Protein AF-K2DZ22-F1 (afdb_monomer_lite)

Foldseek 3Di:
DQQQDHLAAEDDDWDWDQDPVVRGIATADPPDDPCNCVVSVTPDPDDNRRDDCVRHPALLRVLCCVPPVVRFQQRYYDDPCTGNLLSLQRLLVVLCVLVVNDDDSQWDAQPNVDPDDDPSVLSNVSSCCCVPVVVVSVVSNVSQVVDVSSHDDQWTWRRDVVDPIDIDGHD

Sequence (171 aa):
MNYFIPGLFLDGYCVEYFDAALQRWQSVDTRTMPLHIDHYKLPIDFDLTDVPDTKFISAAQAWRMCRFENADPVRFGSRQHRGLFTVRNRLLHDLALLNKHETLIWDVWGPMLSSSITDFDLLDELSDLLLHDVDDIEKIIHFYKTHPPLQMSNTILVDNPLLTAEWVTVC

Radius of gyration: 16.46 Å; chains: 1; bounding box: 42×39×41 Å

pLDDT: mean 94.18, std 4.16, range [61.28, 98.56]

Structure (mmCIF, N/CA/C/O backbone):
data_AF-K2DZ22-F1
#
_entry.id   AF-K2DZ22-F1
#
loop_
_atom_site.group_PDB
_atom_site.id
_atom_site.type_symbol
_atom_site.label_atom_id
_atom_site.label_alt_id
_atom_site.label_comp_id
_atom_site.label_asym_id
_atom_site.label_entity_id
_atom_site.label_seq_id
_atom_site.pdbx_PDB_ins_code
_atom_site.Cartn_x
_atom_site.Cartn_y
_atom_site.Cartn_z
_atom_site.occupancy
_atom_site.B_iso_or_equiv
_atom_site.auth_seq_id
_atom_site.auth_comp_id
_atom_site.auth_asym_id
_atom_site.auth_atom_id
_atom_site.pdbx_PDB_model_num
ATOM 1 N N . MET A 1 1 ? 6.666 -2.722 -6.358 1.00 90.31 1 MET A N 1
ATOM 2 C CA . MET A 1 1 ? 7.266 -2.813 -7.718 1.00 90.31 1 MET A CA 1
ATOM 3 C C . MET A 1 1 ? 8.299 -3.927 -7.788 1.00 90.31 1 MET A C 1
ATOM 5 O O . MET A 1 1 ? 9.109 -4.014 -6.872 1.00 90.31 1 MET A O 1
ATOM 9 N N . ASN A 1 2 ? 8.325 -4.735 -8.853 1.00 91.88 2 ASN A N 1
ATOM 10 C CA . ASN A 1 2 ? 9.234 -5.894 -8.970 1.00 91.88 2 ASN A CA 1
ATOM 11 C C . ASN A 1 2 ? 10.267 -5.843 -10.119 1.00 91.88 2 ASN A C 1
ATOM 13 O O . ASN A 1 2 ? 10.972 -6.822 -10.354 1.00 91.88 2 ASN A O 1
ATOM 17 N N . TYR A 1 3 ? 10.383 -4.717 -10.826 1.00 91.44 3 TYR A N 1
ATOM 18 C CA . TYR A 1 3 ? 11.255 -4.565 -12.005 1.00 91.44 3 TYR A CA 1
ATOM 19 C C . TYR A 1 3 ? 12.584 -3.848 -11.726 1.00 91.44 3 TYR A C 1
ATOM 21 O O . TYR A 1 3 ? 13.413 -3.725 -12.623 1.00 91.44 3 TYR A O 1
ATOM 29 N N . PHE A 1 4 ? 12.820 -3.401 -10.490 1.00 90.69 4 PHE A N 1
ATOM 30 C CA . PHE A 1 4 ? 14.102 -2.808 -10.090 1.00 90.69 4 PHE A CA 1
ATOM 31 C C . PHE A 1 4 ? 15.135 -3.854 -9.675 1.00 90.69 4 PHE A C 1
ATOM 33 O O . PHE A 1 4 ? 16.300 -3.765 -10.047 1.00 90.69 4 PHE A O 1
ATOM 40 N N . ILE A 1 5 ? 14.715 -4.823 -8.858 1.00 90.12 5 ILE A N 1
ATOM 41 C CA . ILE A 1 5 ? 15.570 -5.901 -8.364 1.00 90.12 5 ILE A CA 1
ATOM 42 C C . ILE A 1 5 ? 14.779 -7.203 -8.499 1.00 90.12 5 ILE A C 1
ATOM 44 O O . ILE A 1 5 ? 13.764 -7.353 -7.813 1.00 90.12 5 ILE A O 1
ATOM 48 N N . PRO A 1 6 ? 15.219 -8.144 -9.355 1.00 88.06 6 PRO A N 1
ATOM 49 C CA . PRO A 1 6 ? 14.533 -9.413 -9.540 1.00 88.06 6 PRO A CA 1
ATOM 50 C C . PRO A 1 6 ? 14.273 -10.126 -8.212 1.00 88.06 6 PRO A C 1
ATOM 52 O O . PRO A 1 6 ? 15.158 -10.264 -7.370 1.00 88.06 6 PRO A O 1
ATOM 55 N N . GLY A 1 7 ? 13.035 -10.577 -8.028 1.00 89.56 7 GLY A N 1
ATOM 56 C CA . GLY A 1 7 ? 12.618 -11.294 -6.829 1.00 89.56 7 GLY A CA 1
ATOM 57 C C . GLY A 1 7 ? 12.244 -10.407 -5.640 1.00 89.56 7 GLY A C 1
ATOM 58 O O . GLY A 1 7 ? 11.671 -10.942 -4.694 1.00 89.56 7 GLY A O 1
ATOM 59 N N . LEU A 1 8 ? 12.470 -9.092 -5.679 1.00 94.06 8 LEU A N 1
ATOM 60 C CA . LEU A 1 8 ? 12.046 -8.176 -4.618 1.00 94.06 8 LEU A CA 1
ATOM 61 C C . LEU A 1 8 ? 10.868 -7.311 -5.053 1.00 94.06 8 LEU A C 1
ATOM 63 O O . LEU A 1 8 ? 10.791 -6.879 -6.198 1.00 94.06 8 LEU A O 1
ATOM 67 N N . PHE A 1 9 ? 9.991 -7.011 -4.103 1.00 95.50 9 PHE A N 1
ATOM 68 C CA . PHE A 1 9 ? 8.903 -6.057 -4.238 1.00 95.50 9 PHE A CA 1
ATOM 69 C C . PHE A 1 9 ? 9.275 -4.792 -3.468 1.00 95.50 9 PHE A C 1
ATOM 71 O O . PHE A 1 9 ? 8.981 -4.661 -2.281 1.00 95.50 9 PHE A O 1
ATOM 78 N N . LEU A 1 10 ? 9.960 -3.866 -4.138 1.00 93.31 10 LEU A N 1
ATOM 79 C CA . LEU A 1 10 ? 10.336 -2.594 -3.527 1.00 93.31 10 LEU A CA 1
ATOM 80 C C . LEU A 1 10 ? 9.092 -1.738 -3.291 1.00 93.31 10 LEU A C 1
ATOM 82 O O . LEU A 1 10 ? 8.209 -1.675 -4.158 1.00 93.31 10 LEU A O 1
ATOM 86 N N . ASP A 1 11 ? 9.051 -1.084 -2.132 1.00 89.31 11 ASP A N 1
ATOM 87 C CA . ASP A 1 11 ? 7.996 -0.145 -1.790 1.00 89.31 11 ASP A CA 1
ATOM 88 C C . ASP A 1 11 ? 8.127 1.154 -2.596 1.00 89.31 11 ASP A C 1
ATOM 90 O O . ASP A 1 11 ? 9.206 1.562 -3.045 1.00 89.31 11 ASP A O 1
ATOM 94 N N . GLY A 1 12 ? 6.983 1.778 -2.830 1.00 88.50 12 GLY A N 1
ATOM 95 C CA . GLY A 1 12 ? 6.842 2.996 -3.607 1.00 88.50 12 GLY A CA 1
ATOM 96 C C . GLY A 1 12 ? 5.382 3.222 -3.960 1.00 88.50 12 GLY A C 1
ATOM 97 O O . GLY A 1 12 ? 4.534 2.389 -3.648 1.00 88.50 12 GLY A O 1
ATOM 98 N N . TYR A 1 13 ? 5.122 4.345 -4.614 1.00 89.06 13 TYR A N 1
ATOM 99 C CA . TYR A 1 13 ? 3.789 4.746 -5.034 1.00 89.06 13 TYR A CA 1
ATOM 100 C C . TYR A 1 13 ? 3.702 4.742 -6.550 1.00 89.06 13 TYR A C 1
ATOM 102 O O . TYR A 1 13 ? 4.674 5.054 -7.241 1.00 89.06 13 TYR A O 1
ATOM 110 N N . CYS A 1 14 ? 2.521 4.391 -7.028 1.00 91.00 14 CYS A N 1
ATOM 111 C CA . CYS A 1 14 ? 2.090 4.582 -8.396 1.00 91.00 14 CYS A CA 1
ATOM 112 C C . CYS A 1 14 ? 0.912 5.555 -8.366 1.00 91.00 14 CYS A C 1
ATOM 114 O O . CYS A 1 14 ? 0.206 5.637 -7.361 1.00 91.00 14 CYS A O 1
ATOM 116 N N . VAL A 1 15 ? 0.739 6.323 -9.434 1.00 92.50 15 VAL A N 1
ATOM 117 C CA . VAL A 1 15 ? -0.437 7.179 -9.599 1.00 92.50 15 VAL A CA 1
ATOM 118 C C . VAL A 1 15 ? -1.351 6.517 -10.605 1.00 92.50 15 VAL A C 1
ATOM 120 O O . VAL A 1 15 ? -0.880 6.087 -11.651 1.00 92.50 15 VAL A O 1
ATOM 123 N N . GLU A 1 16 ? -2.644 6.476 -10.318 1.00 93.31 16 GLU A N 1
ATOM 124 C CA . GLU A 1 16 ? -3.637 5.976 -11.261 1.00 93.31 16 GLU A CA 1
ATOM 125 C C . GLU A 1 16 ? -4.494 7.117 -11.791 1.00 93.31 16 GLU A C 1
ATOM 127 O O . GLU A 1 16 ? -4.857 8.043 -11.061 1.00 93.31 16 GLU A O 1
ATOM 132 N N . TYR A 1 17 ? -4.814 7.061 -13.079 1.00 94.69 17 TYR A N 1
ATOM 133 C CA . TYR A 1 17 ? -5.756 7.979 -13.704 1.00 94.69 17 TYR A CA 1
ATOM 134 C C . TYR A 1 17 ? -6.691 7.220 -14.640 1.00 94.69 17 TYR A C 1
ATOM 136 O O . TYR A 1 17 ? -6.319 6.205 -15.228 1.00 94.69 17 TYR A O 1
ATOM 144 N N . PHE A 1 18 ? -7.927 7.700 -14.765 1.00 95.19 18 PHE A N 1
ATOM 145 C CA . PHE A 1 18 ? -8.896 7.097 -15.668 1.00 95.19 18 PHE A CA 1
ATOM 146 C C . PHE A 1 18 ? -8.705 7.654 -17.080 1.00 95.19 18 PHE A C 1
ATOM 148 O O . PHE A 1 18 ? -8.951 8.838 -17.330 1.00 95.19 18 PHE A O 1
ATOM 155 N N . ASP A 1 19 ? -8.284 6.802 -18.011 1.00 96.38 19 ASP A N 1
ATOM 156 C CA . ASP A 1 19 ? -8.219 7.143 -19.426 1.00 96.38 19 ASP A CA 1
ATOM 157 C C . ASP A 1 19 ? -9.623 7.010 -20.034 1.00 96.38 19 ASP A C 1
ATOM 159 O O . ASP A 1 19 ? -10.145 5.913 -20.249 1.00 96.38 19 ASP A O 1
ATOM 163 N N . ALA A 1 20 ? -10.247 8.150 -20.334 1.00 96.88 20 ALA A N 1
ATOM 164 C CA . ALA A 1 20 ? -11.582 8.195 -20.922 1.00 96.88 20 ALA A CA 1
ATOM 165 C C . ALA A 1 20 ? -11.636 7.676 -22.372 1.00 96.88 20 ALA A C 1
ATOM 167 O O . ALA A 1 20 ? -12.700 7.253 -22.818 1.00 96.88 20 ALA A O 1
ATOM 168 N N . ALA A 1 21 ? -10.534 7.692 -23.122 1.00 96.62 21 ALA A N 1
ATOM 169 C CA . ALA A 1 21 ? -10.498 7.117 -24.464 1.00 96.62 21 ALA A CA 1
ATOM 170 C C . ALA A 1 21 ? -10.438 5.584 -24.407 1.00 96.62 21 ALA A C 1
ATOM 172 O O . ALA A 1 21 ? -11.092 4.914 -25.207 1.00 96.62 21 ALA A O 1
ATOM 173 N N . LEU A 1 22 ? -9.698 5.035 -23.440 1.00 95.44 22 LEU A N 1
ATOM 174 C CA . LEU A 1 22 ? -9.564 3.590 -23.234 1.00 95.44 22 LEU A CA 1
ATOM 175 C C . LEU A 1 22 ? -10.623 2.995 -22.296 1.00 95.44 22 LEU A C 1
ATOM 177 O O . LEU A 1 22 ? -10.731 1.774 -22.217 1.00 95.44 22 LEU A O 1
ATOM 181 N N . GLN A 1 23 ? -11.403 3.839 -21.614 1.00 96.31 23 GLN A N 1
ATOM 182 C CA . GLN A 1 23 ? -12.427 3.451 -20.638 1.00 96.31 23 GLN A CA 1
ATOM 183 C C . GLN A 1 23 ? -11.875 2.530 -19.537 1.00 96.31 23 GLN A C 1
ATOM 185 O O . GLN A 1 23 ? -12.525 1.565 -19.135 1.00 96.31 23 GLN A O 1
ATOM 190 N N . ARG A 1 24 ? -10.658 2.816 -19.059 1.00 95.06 24 ARG A N 1
ATOM 191 C CA . ARG A 1 24 ? -10.011 2.065 -17.976 1.00 95.06 24 ARG A CA 1
ATOM 192 C C . ARG A 1 24 ? -9.033 2.930 -17.193 1.00 95.06 24 ARG A C 1
ATOM 194 O O . ARG A 1 24 ? -8.542 3.938 -17.698 1.00 95.06 24 ARG A O 1
ATOM 201 N N . TRP A 1 25 ? -8.713 2.487 -15.985 1.00 94.19 25 TRP A N 1
ATOM 202 C CA . TRP A 1 25 ? -7.601 3.029 -15.215 1.00 94.19 25 TRP A CA 1
ATOM 203 C C . TRP A 1 25 ? -6.255 2.651 -15.848 1.00 94.19 25 TRP A C 1
ATOM 205 O O . TRP A 1 25 ? -6.099 1.571 -16.431 1.00 94.19 25 TRP A O 1
ATOM 215 N N . GLN A 1 26 ? -5.303 3.574 -15.754 1.00 95.62 26 GLN A N 1
ATOM 216 C CA . GLN A 1 26 ? -3.899 3.378 -16.092 1.00 95.62 26 GLN A CA 1
ATOM 217 C C . GLN A 1 26 ? -3.031 3.758 -14.903 1.00 95.62 26 GLN A C 1
ATOM 219 O O . GLN A 1 26 ? -3.257 4.795 -14.275 1.00 95.62 26 GLN A O 1
ATOM 224 N N . SER A 1 27 ? -2.018 2.940 -14.644 1.00 95.62 27 SER A N 1
ATOM 225 C CA . SER A 1 27 ? -1.065 3.134 -13.557 1.00 95.62 27 SER A CA 1
ATOM 226 C C . SER A 1 27 ? 0.229 3.749 -14.109 1.00 95.62 27 SER A C 1
ATOM 228 O O . SER A 1 27 ? 0.789 3.280 -15.099 1.00 95.62 27 SER A O 1
ATOM 230 N N . VAL A 1 28 ? 0.722 4.809 -13.471 1.00 96.06 28 VAL A N 1
ATOM 231 C CA . VAL A 1 28 ? 1.891 5.597 -13.882 1.00 96.06 28 VAL A CA 1
ATOM 232 C C . VAL A 1 28 ? 2.989 5.517 -12.825 1.00 96.06 28 VAL A C 1
ATOM 234 O O . VAL A 1 28 ? 2.810 5.938 -11.676 1.00 96.06 28 VAL A O 1
ATOM 237 N N . ASP A 1 29 ? 4.166 5.026 -13.211 1.00 94.69 29 ASP A N 1
ATOM 238 C CA . ASP A 1 29 ? 5.384 5.160 -12.410 1.00 94.69 29 ASP A CA 1
ATOM 239 C C . ASP A 1 29 ? 6.002 6.543 -12.651 1.00 94.69 29 ASP A C 1
ATOM 241 O O . ASP A 1 29 ? 6.667 6.801 -13.654 1.00 94.69 29 ASP A O 1
ATOM 245 N N . THR A 1 30 ? 5.802 7.440 -11.690 1.00 91.00 30 THR A N 1
ATOM 246 C CA . THR A 1 30 ? 6.316 8.817 -11.731 1.00 91.00 30 THR A CA 1
ATOM 247 C C . THR A 1 30 ? 7.770 8.943 -11.267 1.00 91.00 30 THR A C 1
ATOM 249 O O . THR A 1 30 ? 8.375 10.008 -11.397 1.00 91.00 30 THR A O 1
ATOM 252 N N . ARG A 1 31 ? 8.357 7.875 -10.715 1.00 90.19 31 ARG A N 1
ATOM 253 C CA . ARG A 1 31 ? 9.705 7.868 -10.130 1.00 90.19 31 ARG A CA 1
ATOM 254 C C . ARG A 1 31 ? 10.763 7.435 -11.141 1.00 90.19 31 ARG A C 1
ATOM 256 O O . ARG A 1 31 ? 11.906 7.908 -11.089 1.00 90.19 31 ARG A O 1
ATOM 263 N N . THR A 1 32 ? 10.440 6.485 -12.011 1.00 92.56 32 THR A N 1
ATOM 264 C CA . THR A 1 32 ? 11.416 5.923 -12.950 1.00 92.56 32 THR A CA 1
ATOM 265 C C . THR A 1 32 ? 11.600 6.829 -14.157 1.00 92.56 32 THR A C 1
ATOM 267 O O . THR A 1 32 ? 10.654 7.143 -14.862 1.00 92.56 32 THR A O 1
ATOM 270 N N . MET A 1 33 ? 12.846 7.220 -14.428 1.00 92.00 33 MET A N 1
ATOM 271 C CA . MET A 1 33 ? 13.212 8.125 -15.520 1.00 92.00 33 MET A CA 1
ATOM 272 C C . MET A 1 33 ? 14.211 7.447 -16.462 1.00 92.00 33 MET A C 1
ATOM 274 O O . MET A 1 33 ? 14.952 6.573 -16.003 1.00 92.00 33 MET A O 1
ATOM 278 N N . PRO A 1 34 ? 14.321 7.870 -17.738 1.00 92.50 34 PRO A N 1
ATOM 279 C CA . PRO A 1 34 ? 15.254 7.269 -18.698 1.00 92.50 34 PRO A CA 1
ATOM 280 C C . PRO A 1 34 ? 16.701 7.180 -18.193 1.00 92.50 34 PRO A C 1
ATOM 282 O O . PRO A 1 34 ? 17.379 6.184 -18.428 1.00 92.50 34 PRO A O 1
ATOM 285 N N . LEU A 1 35 ? 17.154 8.175 -17.421 1.00 94.38 35 LEU A N 1
ATOM 286 C CA . LEU A 1 35 ? 18.475 8.164 -16.783 1.00 94.38 35 LEU A CA 1
ATOM 287 C C . LEU A 1 35 ? 18.640 7.021 -15.768 1.00 94.38 35 LEU A C 1
ATOM 289 O O . LEU A 1 35 ? 19.710 6.425 -15.701 1.00 94.38 35 LEU A O 1
ATOM 293 N N . HIS A 1 36 ? 17.600 6.683 -14.997 1.00 92.38 36 HIS A N 1
ATOM 294 C CA . HIS A 1 36 ? 17.630 5.539 -14.080 1.00 92.38 36 HIS A CA 1
ATOM 295 C C . HIS A 1 36 ? 17.720 4.219 -14.852 1.00 92.38 36 HIS A C 1
ATOM 297 O O . HIS A 1 36 ? 18.505 3.348 -14.479 1.00 92.38 36 HIS A O 1
ATOM 303 N N . ILE A 1 37 ? 16.948 4.089 -15.937 1.00 93.75 37 ILE A N 1
ATOM 304 C CA . ILE A 1 37 ? 16.945 2.893 -16.790 1.00 93.75 37 ILE A CA 1
ATOM 305 C C . ILE A 1 37 ? 18.329 2.678 -17.396 1.00 93.75 37 ILE A C 1
ATOM 307 O O . ILE A 1 37 ? 18.873 1.582 -17.287 1.00 93.75 37 ILE A O 1
ATOM 311 N N . ASP A 1 38 ? 18.923 3.724 -17.976 1.00 94.88 38 ASP A N 1
ATOM 312 C CA . ASP A 1 38 ? 20.245 3.624 -18.591 1.00 94.88 38 ASP A CA 1
ATOM 313 C C . ASP A 1 38 ? 21.351 3.374 -17.558 1.00 94.88 38 ASP A C 1
ATOM 315 O O . ASP A 1 38 ? 22.198 2.504 -17.768 1.00 94.88 38 ASP A O 1
ATOM 319 N N . HIS A 1 39 ? 21.332 4.086 -16.428 1.00 94.69 39 HIS A N 1
ATOM 320 C CA . HIS A 1 39 ? 22.367 3.964 -15.402 1.00 94.69 39 HIS A CA 1
ATOM 321 C C . HIS A 1 39 ? 22.355 2.589 -14.720 1.00 94.69 39 HIS A C 1
ATOM 323 O O . HIS A 1 39 ? 23.405 1.965 -14.574 1.00 94.69 39 HIS A O 1
ATOM 329 N N . TYR A 1 40 ? 21.176 2.098 -14.323 1.00 92.06 40 TYR A N 1
ATOM 330 C CA . TYR A 1 40 ? 21.032 0.821 -13.615 1.00 92.06 40 TYR A CA 1
ATOM 331 C C . TYR A 1 40 ? 20.770 -0.372 -14.543 1.00 92.06 40 TYR A C 1
ATOM 333 O O . TYR A 1 40 ? 20.636 -1.492 -14.054 1.00 92.06 40 TYR A O 1
ATOM 341 N N . LYS A 1 41 ? 20.696 -0.146 -15.864 1.00 93.31 41 LYS A N 1
ATOM 342 C CA . LYS A 1 41 ? 20.348 -1.157 -16.878 1.00 93.31 41 LYS A CA 1
ATOM 343 C C . LYS A 1 41 ? 19.075 -1.923 -16.505 1.00 93.31 41 LYS A C 1
ATOM 345 O O . LYS A 1 41 ? 19.040 -3.152 -16.537 1.00 93.31 41 LYS A O 1
ATOM 350 N N . LEU A 1 42 ? 18.038 -1.178 -16.111 1.00 91.50 42 LEU A N 1
ATOM 351 C CA . LEU A 1 42 ? 16.771 -1.763 -15.673 1.00 91.50 42 LEU A CA 1
ATOM 352 C C . LEU A 1 42 ? 16.084 -2.481 -16.847 1.00 91.50 42 LEU A C 1
ATOM 354 O O . LEU A 1 42 ? 16.009 -1.909 -17.936 1.00 91.50 42 LEU A O 1
ATOM 358 N N . PRO A 1 43 ? 15.549 -3.698 -16.646 1.00 89.25 43 PRO A N 1
ATOM 359 C CA . PRO A 1 43 ? 14.874 -4.465 -17.690 1.00 89.25 43 PRO A CA 1
ATOM 360 C C . PRO A 1 43 ? 13.432 -3.966 -17.885 1.00 89.25 43 PRO A C 1
ATOM 362 O O . PRO A 1 43 ? 12.474 -4.680 -17.595 1.00 89.25 43 PRO A O 1
ATOM 365 N N . ILE A 1 44 ? 13.282 -2.710 -18.309 1.00 92.81 44 ILE A N 1
ATOM 366 C CA . ILE A 1 44 ? 11.983 -2.080 -18.565 1.00 92.81 44 ILE A CA 1
ATOM 367 C C . ILE A 1 44 ? 11.715 -2.124 -20.064 1.00 92.81 44 ILE A C 1
ATOM 369 O O . ILE A 1 44 ? 12.329 -1.402 -20.845 1.00 92.81 44 ILE A O 1
ATOM 373 N N . ASP A 1 45 ? 10.803 -3.009 -20.438 1.00 92.44 45 ASP A N 1
ATOM 374 C CA . ASP A 1 45 ? 10.307 -3.253 -21.793 1.00 92.44 45 ASP A CA 1
ATOM 375 C C . ASP A 1 45 ? 8.824 -2.867 -21.944 1.00 92.44 45 ASP A C 1
ATOM 377 O O . ASP A 1 45 ? 8.164 -3.263 -22.902 1.00 92.44 45 ASP A O 1
ATOM 381 N N . PHE A 1 46 ? 8.307 -2.091 -20.992 1.00 94.38 46 PHE A N 1
ATOM 382 C CA . PHE A 1 46 ? 6.916 -1.662 -20.894 1.00 94.38 46 PHE A CA 1
ATOM 383 C C . PHE A 1 46 ? 6.814 -0.141 -20.722 1.00 94.38 46 PHE A C 1
ATOM 385 O O . PHE A 1 46 ? 7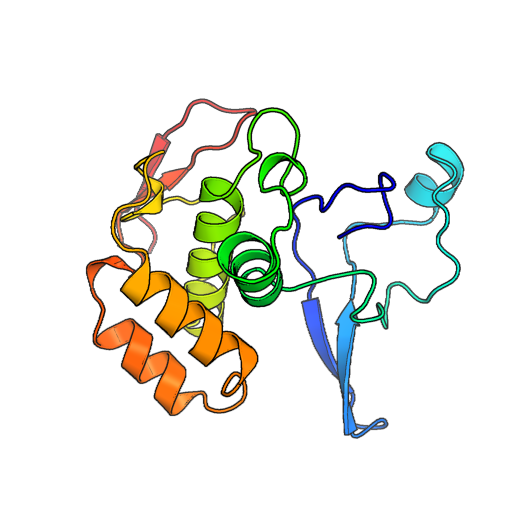.801 0.533 -20.415 1.00 94.38 46 PHE A O 1
ATOM 392 N N . ASP A 1 47 ? 5.612 0.392 -20.928 1.00 94.19 47 ASP A N 1
ATOM 393 C CA . ASP A 1 47 ? 5.323 1.815 -20.780 1.00 94.19 47 ASP A CA 1
ATOM 394 C C . ASP A 1 47 ? 5.185 2.189 -19.296 1.00 94.19 47 ASP A C 1
ATOM 396 O O . ASP A 1 47 ? 4.400 1.598 -18.560 1.00 94.19 47 ASP A O 1
ATOM 400 N N . LEU A 1 48 ? 5.951 3.182 -18.842 1.00 94.94 48 LEU A N 1
ATOM 401 C CA . LEU A 1 48 ? 5.875 3.680 -17.465 1.00 94.94 48 LEU A CA 1
ATOM 402 C C . LEU A 1 48 ? 4.649 4.568 -17.218 1.00 94.94 48 LEU A C 1
ATOM 404 O O . LEU A 1 48 ? 4.383 4.919 -16.072 1.00 94.94 48 LEU A O 1
ATOM 408 N N . THR A 1 49 ? 3.909 4.918 -18.270 1.00 94.88 49 THR A N 1
ATOM 409 C CA . THR A 1 49 ? 2.626 5.628 -18.202 1.00 94.88 49 THR A CA 1
ATOM 410 C C . THR A 1 49 ? 1.409 4.698 -18.276 1.00 94.88 49 THR A C 1
ATOM 412 O O . THR A 1 49 ? 0.284 5.158 -18.111 1.00 94.88 49 THR A O 1
ATOM 415 N N . ASP A 1 50 ? 1.640 3.395 -18.463 1.00 95.75 50 ASP A N 1
ATOM 416 C CA . ASP A 1 50 ? 0.634 2.328 -18.437 1.00 95.75 50 ASP A CA 1
ATOM 417 C C . ASP A 1 50 ? 1.289 1.043 -17.898 1.00 95.75 50 ASP A C 1
ATOM 419 O O . ASP A 1 50 ? 1.516 0.057 -18.608 1.00 95.75 50 ASP A O 1
ATOM 423 N N . VAL A 1 51 ? 1.706 1.108 -16.632 1.00 95.56 51 VAL A N 1
ATOM 424 C CA . VAL A 1 51 ? 2.473 0.058 -15.957 1.00 95.56 51 VAL A CA 1
ATOM 425 C C . VAL A 1 51 ? 1.611 -1.200 -15.818 1.00 95.56 51 VAL A C 1
ATOM 427 O O . VAL A 1 51 ? 0.525 -1.123 -15.253 1.00 95.56 51 VAL A O 1
ATOM 430 N N . PRO A 1 52 ? 2.093 -2.383 -16.240 1.00 94.12 52 PRO A N 1
ATOM 431 C CA . PRO A 1 52 ? 1.324 -3.612 -16.081 1.00 94.12 52 PRO A CA 1
ATOM 432 C C . PRO A 1 52 ? 1.115 -3.990 -14.606 1.00 94.12 52 PRO A C 1
ATOM 434 O O . PRO A 1 52 ? 2.067 -3.951 -13.821 1.00 94.12 52 PRO A O 1
ATOM 437 N N . ASP A 1 53 ? -0.055 -4.535 -14.267 1.00 90.25 53 ASP A N 1
ATOM 438 C CA . ASP A 1 53 ? -0.406 -5.031 -12.915 1.00 90.25 53 ASP A CA 1
ATOM 439 C C . ASP A 1 53 ? 0.551 -6.119 -12.388 1.00 90.25 53 ASP A C 1
ATOM 441 O O . ASP A 1 53 ? 0.644 -6.406 -11.198 1.00 90.25 53 ASP A O 1
ATOM 445 N N . THR A 1 54 ? 1.309 -6.756 -13.283 1.00 90.88 54 THR A N 1
ATOM 446 C CA . THR A 1 54 ? 2.343 -7.734 -12.909 1.00 90.88 54 THR A CA 1
ATOM 447 C C . THR A 1 54 ? 3.645 -7.086 -12.427 1.00 90.88 54 THR A C 1
ATOM 449 O O . THR A 1 54 ? 4.501 -7.773 -11.862 1.00 90.88 54 THR A O 1
ATOM 452 N N . LYS A 1 55 ? 3.830 -5.783 -12.672 1.00 93.25 55 LYS A N 1
ATOM 453 C CA . LYS A 1 55 ? 5.050 -5.008 -12.394 1.00 93.25 55 LYS A CA 1
ATOM 454 C C . LYS A 1 55 ? 4.913 -4.155 -11.136 1.00 93.25 55 LYS A C 1
ATOM 456 O O . LYS A 1 55 ? 5.860 -4.057 -10.339 1.00 93.25 55 LYS A O 1
ATOM 461 N N . PHE A 1 56 ? 3.734 -3.580 -10.930 1.00 92.94 56 PHE A N 1
ATOM 462 C CA . PHE A 1 56 ? 3.339 -2.885 -9.712 1.00 92.94 56 PHE A CA 1
ATOM 463 C C . PHE A 1 56 ? 2.163 -3.631 -9.085 1.00 92.94 56 PHE A C 1
ATOM 465 O O . PHE A 1 56 ? 1.172 -3.863 -9.755 1.00 92.94 56 PHE A O 1
ATOM 472 N N . ILE A 1 57 ? 2.290 -4.004 -7.811 1.00 94.31 57 ILE A N 1
ATOM 473 C CA . ILE A 1 57 ? 1.211 -4.643 -7.053 1.00 94.31 57 ILE A CA 1
ATOM 474 C C . ILE A 1 57 ? 0.816 -3.734 -5.891 1.00 94.31 57 ILE A C 1
ATOM 476 O O . ILE A 1 57 ? 1.692 -3.077 -5.314 1.00 94.31 57 ILE A O 1
ATOM 480 N N . SER A 1 58 ? -0.469 -3.712 -5.551 1.00 95.31 58 SER A N 1
ATOM 481 C CA . SER A 1 58 ? -0.994 -2.955 -4.413 1.00 95.31 58 SER A CA 1
ATOM 482 C C . SER A 1 58 ? -0.553 -3.563 -3.079 1.00 95.31 58 SER A C 1
ATOM 484 O O . SER A 1 58 ? -0.106 -4.718 -3.005 1.00 95.31 58 SER A O 1
ATOM 486 N N . ALA A 1 59 ? -0.691 -2.803 -1.989 1.00 96.44 59 ALA A N 1
ATOM 487 C CA . ALA A 1 59 ? -0.386 -3.331 -0.665 1.00 96.44 59 ALA A CA 1
ATOM 488 C C . ALA A 1 59 ? -1.340 -4.466 -0.265 1.00 96.44 59 ALA A C 1
ATOM 490 O O . ALA A 1 59 ? -0.906 -5.418 0.380 1.00 96.44 59 ALA A O 1
ATOM 491 N N . ALA A 1 60 ? -2.600 -4.411 -0.705 1.00 97.69 60 ALA A N 1
ATOM 492 C CA . ALA A 1 60 ? -3.582 -5.472 -0.489 1.00 97.69 60 ALA A CA 1
ATOM 493 C C . ALA A 1 60 ? -3.194 -6.773 -1.217 1.00 97.69 60 ALA A C 1
ATOM 495 O O . ALA A 1 60 ? -3.221 -7.854 -0.630 1.00 97.69 60 ALA A O 1
ATOM 496 N N . GLN A 1 61 ? -2.706 -6.683 -2.461 1.00 97.38 61 GLN A N 1
ATOM 497 C CA . GLN A 1 61 ? -2.159 -7.848 -3.169 1.00 97.38 61 GLN A CA 1
ATOM 498 C C . GLN A 1 61 ? -0.944 -8.424 -2.430 1.00 97.38 61 GLN A C 1
ATOM 500 O O . GLN A 1 61 ? -0.886 -9.624 -2.168 1.00 97.38 61 GLN A O 1
ATOM 505 N N . ALA A 1 62 ? 0.007 -7.572 -2.034 1.00 97.50 62 ALA A N 1
ATOM 506 C CA . ALA A 1 62 ? 1.186 -8.000 -1.282 1.00 97.50 62 ALA A CA 1
ATOM 507 C C . ALA A 1 62 ? 0.825 -8.650 0.067 1.00 97.50 62 ALA A C 1
ATOM 509 O O . ALA A 1 62 ? 1.449 -9.640 0.464 1.00 97.50 62 ALA A O 1
ATOM 510 N N . TRP A 1 63 ? -0.188 -8.121 0.758 1.00 98.31 63 TRP A N 1
ATOM 511 C CA . TRP A 1 63 ? -0.698 -8.666 2.013 1.00 98.31 63 TRP A CA 1
ATOM 512 C C . TRP A 1 63 ? -1.249 -10.073 1.804 1.00 98.31 63 TRP A C 1
ATOM 514 O O . TRP A 1 63 ? -0.788 -11.013 2.456 1.00 98.31 63 TRP A O 1
ATOM 524 N N . ARG A 1 64 ? -2.141 -10.242 0.820 1.00 98.25 64 ARG A N 1
ATOM 525 C CA . ARG A 1 64 ? -2.720 -11.540 0.463 1.00 98.25 64 ARG A CA 1
ATOM 526 C C . ARG A 1 64 ? -1.655 -12.563 0.068 1.00 98.25 64 ARG A C 1
ATOM 528 O O . ARG A 1 64 ? -1.670 -13.683 0.579 1.00 98.25 64 ARG A O 1
ATOM 535 N N . MET A 1 65 ? -0.677 -12.159 -0.745 1.00 97.62 65 MET A N 1
ATOM 536 C CA . MET A 1 65 ? 0.450 -13.011 -1.136 1.00 97.62 65 MET A CA 1
ATOM 537 C C . MET A 1 65 ? 1.229 -13.533 0.082 1.00 97.62 65 MET A C 1
ATOM 539 O O . MET A 1 65 ? 1.562 -14.717 0.159 1.00 97.62 65 MET A O 1
ATOM 543 N N . CYS A 1 66 ? 1.519 -12.660 1.051 1.00 97.94 66 CYS A N 1
ATOM 544 C CA . CYS A 1 66 ? 2.244 -13.041 2.264 1.00 97.94 66 CYS A CA 1
ATOM 545 C C . CYS A 1 66 ? 1.407 -13.925 3.196 1.00 97.94 66 CYS A C 1
ATOM 547 O O . CYS A 1 66 ? 1.926 -14.869 3.789 1.00 97.94 66 CYS A O 1
ATOM 549 N N . ARG A 1 67 ? 0.122 -13.597 3.363 1.00 97.81 67 ARG A N 1
ATOM 550 C CA . ARG A 1 67 ? -0.769 -14.231 4.343 1.00 97.81 67 ARG A CA 1
ATOM 551 C C . ARG A 1 67 ? -1.312 -15.577 3.883 1.00 97.81 67 ARG A C 1
ATOM 553 O O . ARG A 1 67 ? -1.439 -16.482 4.703 1.00 97.81 67 ARG A O 1
ATOM 560 N N . PHE A 1 68 ? -1.608 -15.708 2.594 1.00 97.81 68 PHE A N 1
ATOM 561 C CA . PHE A 1 68 ? -2.389 -16.828 2.067 1.00 97.81 68 PHE A CA 1
ATOM 562 C C . PHE A 1 68 ? -1.695 -17.594 0.936 1.00 97.81 68 PHE A C 1
ATOM 564 O O . PHE A 1 68 ? -2.095 -18.717 0.637 1.00 97.81 68 PHE A O 1
ATOM 571 N N . GLU A 1 69 ? -0.636 -17.043 0.336 1.00 97.44 69 GLU A N 1
ATOM 572 C CA . GLU A 1 69 ? 0.033 -17.642 -0.834 1.00 97.44 69 GLU A CA 1
ATOM 573 C C . GLU A 1 69 ? 1.503 -18.012 -0.573 1.00 97.44 69 GLU A C 1
ATOM 575 O O . GLU A 1 69 ? 2.239 -18.362 -1.494 1.00 97.44 69 GLU A O 1
ATOM 580 N N . ASN A 1 70 ? 1.936 -17.993 0.694 1.00 96.31 70 ASN A N 1
ATOM 581 C CA . ASN A 1 70 ? 3.288 -18.359 1.137 1.00 96.31 70 ASN A CA 1
ATOM 582 C C . ASN A 1 70 ? 4.418 -17.510 0.524 1.00 96.31 70 ASN A C 1
ATOM 584 O O . ASN A 1 70 ? 5.567 -17.960 0.452 1.00 96.31 70 ASN A O 1
ATOM 588 N N . ALA A 1 71 ? 4.132 -16.283 0.078 1.00 97.50 71 ALA A N 1
ATOM 589 C CA . ALA A 1 71 ? 5.193 -15.367 -0.313 1.00 97.50 71 ALA A CA 1
ATOM 590 C C . ALA A 1 71 ? 6.016 -14.968 0.921 1.00 97.50 71 ALA A C 1
ATOM 592 O O . ALA A 1 71 ? 5.462 -14.574 1.943 1.00 97.50 71 ALA A O 1
ATOM 593 N N . ASP A 1 72 ? 7.345 -15.046 0.822 1.00 97.50 72 ASP A N 1
ATOM 594 C CA . ASP A 1 72 ? 8.241 -14.618 1.899 1.00 97.50 72 ASP A CA 1
ATOM 595 C C . ASP A 1 72 ? 8.125 -13.094 2.124 1.00 97.50 72 ASP A C 1
ATOM 597 O O . ASP A 1 72 ? 8.509 -12.325 1.229 1.00 97.50 72 ASP A O 1
ATOM 601 N N . PRO A 1 73 ? 7.658 -12.630 3.303 1.00 96.81 73 PRO A N 1
ATOM 602 C CA . PRO A 1 73 ? 7.495 -11.207 3.582 1.00 96.81 73 PRO A CA 1
ATOM 603 C C . PRO A 1 73 ? 8.798 -10.405 3.480 1.00 96.81 73 PRO A C 1
ATOM 605 O O . PRO A 1 73 ? 8.758 -9.209 3.194 1.00 96.81 73 PRO A O 1
ATOM 608 N N . VAL A 1 74 ? 9.965 -11.036 3.664 1.00 96.00 74 VAL A N 1
ATOM 609 C CA . VAL A 1 74 ? 11.283 -10.376 3.554 1.00 96.00 74 VAL A CA 1
ATOM 610 C C . VAL A 1 74 ? 11.541 -9.847 2.138 1.00 96.00 74 VAL A C 1
ATOM 612 O O . VAL A 1 74 ? 12.382 -8.969 1.935 1.00 96.00 74 VAL A O 1
ATOM 615 N N . ARG A 1 75 ? 10.794 -10.328 1.139 1.00 96.81 75 ARG A N 1
ATOM 616 C CA . ARG A 1 75 ? 10.879 -9.847 -0.244 1.00 96.81 75 ARG A CA 1
ATOM 617 C C . ARG A 1 75 ? 10.217 -8.484 -0.450 1.00 96.81 75 ARG A C 1
ATOM 619 O O . ARG A 1 75 ? 10.475 -7.869 -1.483 1.00 96.81 75 ARG A O 1
ATOM 626 N N . PHE A 1 76 ? 9.395 -8.016 0.488 1.00 97.06 76 PHE A N 1
ATOM 627 C CA . PHE A 1 76 ? 8.599 -6.797 0.359 1.00 97.06 76 PHE A CA 1
ATOM 628 C C . PHE A 1 76 ? 9.203 -5.656 1.178 1.00 97.06 76 PHE A C 1
ATOM 630 O O . PHE A 1 76 ? 9.490 -5.832 2.362 1.00 97.06 76 PHE A O 1
ATOM 637 N N . GLY A 1 77 ? 9.378 -4.493 0.548 1.00 93.75 77 GLY A N 1
ATOM 638 C CA . GLY A 1 77 ? 9.951 -3.286 1.147 1.00 93.75 77 GLY A CA 1
ATOM 639 C C . GLY A 1 77 ? 11.376 -2.966 0.682 1.00 93.75 77 GLY A C 1
ATOM 640 O O . GLY A 1 77 ? 11.900 -3.531 -0.284 1.00 93.75 77 GLY A O 1
ATOM 641 N N . SER A 1 78 ? 12.042 -2.052 1.386 1.00 89.06 78 SER A N 1
ATOM 642 C CA . SER A 1 78 ? 13.349 -1.514 1.004 1.00 89.06 78 SER A CA 1
ATOM 643 C C . SER A 1 78 ? 14.316 -1.437 2.183 1.00 89.06 78 SER A C 1
ATOM 645 O O . SER A 1 78 ? 13.984 -0.973 3.272 1.00 89.06 78 SER A O 1
ATOM 647 N N . ARG A 1 79 ? 15.565 -1.858 1.941 1.00 85.56 79 ARG A N 1
ATOM 648 C CA . ARG A 1 79 ? 16.657 -1.869 2.933 1.00 85.56 79 ARG A CA 1
ATOM 649 C C . ARG A 1 79 ? 16.224 -2.553 4.240 1.00 85.56 79 ARG A C 1
ATOM 651 O O . ARG A 1 79 ? 15.778 -3.694 4.184 1.00 85.56 79 ARG A O 1
ATOM 658 N N . GLN A 1 80 ? 16.374 -1.881 5.384 1.00 83.06 80 GLN A N 1
ATOM 659 C CA . GLN A 1 80 ? 15.959 -2.393 6.691 1.00 83.06 80 GLN A CA 1
ATOM 660 C C . GLN A 1 80 ? 14.433 -2.386 6.919 1.00 83.06 80 GLN A C 1
ATOM 662 O O . GLN A 1 80 ? 13.964 -3.037 7.846 1.00 83.06 80 GLN A O 1
ATOM 667 N N . HIS A 1 81 ? 13.654 -1.702 6.074 1.00 87.75 81 HIS A N 1
ATOM 668 C CA . HIS A 1 81 ? 12.189 -1.661 6.148 1.00 87.75 81 HIS A CA 1
ATOM 669 C C . HIS A 1 81 ? 11.617 -2.725 5.216 1.00 87.75 81 HIS A C 1
ATOM 671 O O . HIS A 1 81 ? 11.167 -2.433 4.107 1.00 87.75 81 HIS A O 1
ATOM 677 N N . ARG A 1 82 ? 11.750 -3.986 5.632 1.00 93.00 82 ARG A N 1
ATOM 678 C CA . ARG A 1 82 ? 11.236 -5.147 4.904 1.00 93.00 82 ARG A CA 1
ATOM 679 C C . ARG A 1 82 ? 10.470 -6.071 5.821 1.00 93.00 82 ARG A C 1
ATOM 681 O O . ARG A 1 82 ? 10.822 -6.217 6.988 1.00 93.00 82 ARG A O 1
ATOM 688 N N . GLY A 1 83 ? 9.485 -6.758 5.262 1.00 95.56 83 GLY A N 1
ATOM 689 C CA . GLY A 1 83 ? 8.660 -7.699 6.002 1.00 95.56 83 GLY A CA 1
ATOM 690 C C . GLY A 1 83 ? 7.195 -7.302 6.028 1.00 95.56 83 GLY A C 1
ATOM 691 O O . GLY A 1 83 ? 6.774 -6.269 5.504 1.00 95.56 83 GLY A O 1
ATOM 692 N N . LEU A 1 84 ? 6.413 -8.136 6.707 1.00 96.81 84 LEU A N 1
ATOM 693 C CA . LEU A 1 84 ? 4.960 -8.017 6.732 1.00 96.81 84 LEU A CA 1
ATOM 694 C C . LEU A 1 84 ? 4.483 -6.696 7.354 1.00 96.81 84 LEU A C 1
ATOM 696 O O . LEU A 1 84 ? 3.474 -6.150 6.922 1.00 96.81 84 LEU A O 1
ATOM 700 N N . PHE A 1 85 ? 5.236 -6.130 8.304 1.00 95.44 85 PHE A N 1
ATOM 701 C CA . PHE A 1 85 ? 4.915 -4.820 8.881 1.00 95.44 85 PHE A CA 1
ATOM 702 C C . PHE A 1 85 ? 5.005 -3.691 7.841 1.00 95.44 85 PHE A C 1
ATOM 704 O O . PHE A 1 85 ? 4.221 -2.751 7.897 1.00 95.44 85 PHE A O 1
ATOM 711 N N . THR A 1 86 ? 5.922 -3.782 6.868 1.00 94.75 86 THR A N 1
ATOM 712 C CA . THR A 1 86 ? 6.025 -2.789 5.786 1.00 94.75 86 THR A CA 1
ATOM 713 C C . THR A 1 86 ? 4.821 -2.892 4.855 1.00 94.75 86 THR A C 1
ATOM 715 O O . THR A 1 86 ? 4.263 -1.872 4.462 1.00 94.75 86 THR A O 1
ATOM 718 N N . VAL A 1 87 ? 4.375 -4.118 4.560 1.00 97.25 87 VAL A N 1
ATOM 719 C CA . VAL A 1 87 ? 3.160 -4.362 3.771 1.00 97.25 87 VAL A CA 1
ATOM 720 C C . VAL A 1 87 ? 1.921 -3.822 4.490 1.00 97.25 87 VAL A C 1
ATOM 722 O O . VAL A 1 87 ? 1.164 -3.070 3.884 1.00 97.25 87 VAL A O 1
ATOM 725 N N . ARG A 1 88 ? 1.764 -4.106 5.794 1.00 97.31 88 ARG A N 1
ATOM 726 C CA . ARG A 1 88 ? 0.709 -3.511 6.636 1.00 97.31 88 ARG A CA 1
ATOM 727 C C . ARG A 1 88 ? 0.724 -1.988 6.545 1.00 97.31 88 ARG A C 1
ATOM 729 O O . ARG A 1 88 ? -0.324 -1.384 6.363 1.00 97.31 88 ARG A O 1
ATOM 736 N N . ASN A 1 89 ? 1.889 -1.358 6.694 1.00 96.12 89 ASN A N 1
ATOM 737 C CA . ASN A 1 89 ? 1.960 0.102 6.692 1.00 96.12 89 ASN A CA 1
ATOM 738 C C . ASN A 1 89 ? 1.459 0.679 5.363 1.00 96.12 89 ASN A C 1
ATOM 740 O O . ASN A 1 89 ? 0.647 1.597 5.358 1.00 96.12 89 ASN A O 1
ATOM 744 N N . ARG A 1 90 ? 1.862 0.088 4.231 1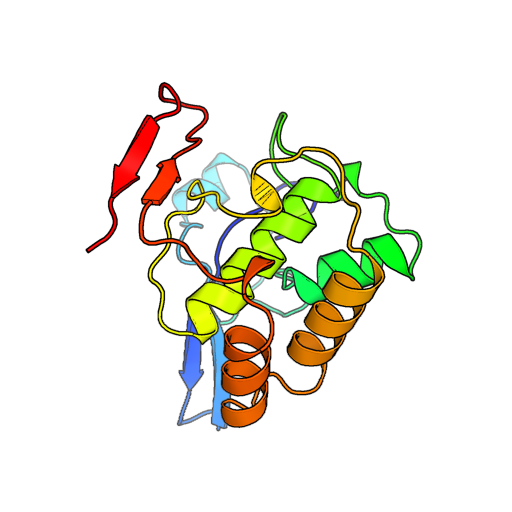.00 96.62 90 ARG A N 1
ATOM 745 C CA . ARG A 1 90 ? 1.348 0.497 2.915 1.00 96.62 90 ARG A CA 1
ATOM 746 C C . ARG A 1 90 ? -0.154 0.244 2.776 1.00 96.62 90 ARG A C 1
ATOM 748 O O . ARG A 1 90 ? -0.840 1.108 2.255 1.00 96.62 90 ARG A O 1
ATOM 755 N N . LEU A 1 91 ? -0.675 -0.852 3.331 1.00 97.12 91 LEU A N 1
ATOM 756 C CA . LEU A 1 91 ? -2.113 -1.142 3.338 1.00 97.12 91 LEU A CA 1
ATOM 757 C C . LEU A 1 91 ? -2.919 -0.063 4.084 1.00 97.12 91 LEU A C 1
ATOM 759 O O . LEU A 1 91 ? -3.969 0.369 3.614 1.00 97.12 91 LEU A O 1
ATOM 763 N N . LEU A 1 92 ? -2.405 0.417 5.219 1.00 97.44 92 LEU A N 1
ATOM 764 C CA . LEU A 1 92 ? -3.013 1.522 5.969 1.00 97.44 92 LEU A CA 1
ATOM 765 C C . LEU A 1 92 ? -2.888 2.862 5.228 1.00 97.44 92 LEU A C 1
ATOM 767 O O . LEU A 1 92 ? -3.811 3.674 5.287 1.00 97.44 92 LEU A O 1
ATOM 771 N N . HIS A 1 93 ? -1.783 3.096 4.514 1.00 96.81 93 HIS A N 1
ATOM 772 C CA . HIS A 1 93 ? -1.626 4.296 3.687 1.00 96.81 93 HIS A CA 1
ATOM 773 C C . HIS A 1 93 ? -2.613 4.296 2.517 1.00 96.81 93 HIS A C 1
ATOM 775 O O . HIS A 1 93 ? -3.232 5.327 2.274 1.00 96.81 93 HIS A O 1
ATOM 781 N N . ASP A 1 94 ? -2.802 3.159 1.840 1.00 96.31 94 ASP A N 1
ATOM 782 C CA . ASP A 1 94 ? -3.776 3.016 0.752 1.00 96.31 94 ASP A CA 1
ATOM 783 C C . ASP A 1 94 ? -5.191 3.353 1.255 1.00 96.31 94 ASP A C 1
ATOM 785 O O . ASP A 1 94 ? -5.890 4.167 0.650 1.00 96.31 94 ASP A O 1
ATOM 789 N N . LEU A 1 95 ? -5.584 2.827 2.425 1.00 97.62 95 LEU A N 1
ATOM 790 C CA . LEU A 1 95 ? -6.868 3.157 3.054 1.00 97.62 95 LEU A CA 1
ATOM 791 C C . LEU A 1 95 ? -7.010 4.661 3.353 1.00 97.62 95 LEU A C 1
ATOM 793 O O . LEU A 1 95 ? -8.066 5.244 3.095 1.00 97.62 95 LEU A O 1
ATOM 797 N N . ALA A 1 96 ? -5.969 5.295 3.898 1.00 96.56 96 ALA A N 1
ATOM 798 C CA . ALA A 1 96 ? -5.980 6.724 4.208 1.00 96.56 96 ALA A CA 1
ATOM 799 C C . ALA A 1 96 ? -6.075 7.590 2.937 1.00 96.56 96 ALA A C 1
ATOM 801 O O . ALA A 1 96 ? -6.888 8.516 2.887 1.00 96.56 96 ALA A O 1
ATOM 802 N N . LEU A 1 97 ? -5.318 7.248 1.890 1.00 94.75 97 LEU A N 1
ATOM 803 C CA . LEU A 1 97 ? -5.333 7.939 0.597 1.00 94.75 97 LEU A CA 1
ATOM 804 C C . LEU A 1 97 ? -6.710 7.853 -0.073 1.00 94.75 97 LEU A C 1
ATOM 806 O O . LEU A 1 97 ? -7.240 8.871 -0.522 1.00 94.75 97 LEU A O 1
ATOM 810 N N . LEU A 1 98 ? -7.343 6.676 -0.050 1.00 95.44 98 LEU A N 1
ATOM 811 C CA . LEU A 1 98 ? -8.714 6.486 -0.546 1.00 95.44 98 LEU A CA 1
ATOM 812 C C . LEU A 1 98 ? -9.757 7.276 0.267 1.00 95.44 98 LEU A C 1
ATOM 814 O O . LEU A 1 98 ? -10.829 7.604 -0.240 1.00 95.44 98 LEU A O 1
ATOM 818 N N . ASN A 1 99 ? -9.423 7.656 1.503 1.00 96.69 99 ASN A N 1
ATOM 819 C CA . ASN A 1 99 ? -10.216 8.538 2.363 1.00 96.69 99 ASN A CA 1
ATOM 820 C C . ASN A 1 99 ? -9.761 10.008 2.323 1.00 96.69 99 ASN A C 1
ATOM 822 O O . ASN A 1 99 ? -10.154 10.798 3.182 1.00 96.69 99 ASN A O 1
ATOM 826 N N . LYS A 1 100 ? -9.000 10.397 1.290 1.00 94.50 100 LYS A N 1
ATOM 827 C CA . LYS A 1 100 ? -8.538 11.771 1.022 1.00 94.50 100 LYS A CA 1
ATOM 828 C C . LYS A 1 100 ? -7.566 12.341 2.056 1.00 94.50 100 LYS A C 1
ATOM 830 O O . LYS A 1 100 ? -7.473 13.558 2.202 1.00 94.50 100 LYS A O 1
ATOM 835 N N . HIS A 1 101 ? -6.829 11.483 2.751 1.00 94.62 101 HIS A N 1
ATOM 836 C CA . HIS A 1 101 ? -5.710 11.915 3.577 1.00 94.62 101 HIS A CA 1
ATOM 837 C C . HIS A 1 101 ? -4.413 11.877 2.765 1.00 94.62 101 HIS A C 1
ATOM 839 O O . HIS A 1 101 ? -3.954 10.808 2.368 1.00 94.62 101 HIS A O 1
ATOM 845 N N . GLU A 1 102 ? -3.822 13.046 2.520 1.00 90.94 102 GLU A N 1
ATOM 846 C CA . GLU A 1 102 ? -2.542 13.184 1.821 1.00 90.94 102 GLU A CA 1
ATOM 847 C C . GLU A 1 102 ? -1.390 12.877 2.786 1.00 90.94 102 GLU A C 1
ATOM 849 O O . GLU A 1 102 ? -1.033 13.704 3.624 1.00 90.94 102 GLU A O 1
ATOM 854 N N . THR A 1 103 ? -0.827 11.671 2.693 1.00 90.94 103 THR A N 1
ATOM 855 C CA . THR A 1 103 ? 0.252 11.209 3.577 1.00 90.94 103 THR A CA 1
ATOM 856 C C . THR A 1 103 ? 1.592 11.153 2.858 1.00 90.94 103 THR A C 1
ATOM 858 O O . THR A 1 103 ? 1.686 10.836 1.668 1.00 90.94 103 THR A O 1
ATOM 861 N N . LEU A 1 104 ? 2.668 11.427 3.593 1.00 90.88 104 LEU A N 1
ATOM 862 C CA . LEU A 1 104 ? 4.010 11.076 3.159 1.00 90.88 104 LEU A CA 1
ATOM 863 C C . LEU A 1 104 ? 4.253 9.581 3.362 1.00 90.88 104 LEU A C 1
ATOM 865 O O . LEU A 1 104 ? 3.684 8.908 4.218 1.00 90.88 104 LEU A O 1
ATOM 869 N N . ILE A 1 105 ? 5.220 9.061 2.612 1.00 88.88 105 ILE A N 1
ATOM 870 C CA . ILE A 1 105 ? 5.592 7.642 2.641 1.00 88.88 105 ILE A CA 1
ATOM 871 C C . ILE A 1 105 ? 6.154 7.185 4.003 1.00 88.88 105 ILE A C 1
ATOM 873 O O . ILE A 1 105 ? 6.322 5.982 4.213 1.00 88.88 105 ILE A O 1
ATOM 877 N N . TRP A 1 106 ? 6.465 8.132 4.887 1.00 91.81 106 TRP A N 1
ATOM 878 C CA . TRP A 1 106 ? 7.060 7.934 6.210 1.00 91.81 106 TRP A CA 1
ATOM 879 C C . TRP A 1 106 ? 6.121 8.324 7.355 1.00 91.81 106 TRP A C 1
ATOM 881 O O . TRP A 1 106 ? 6.521 8.233 8.513 1.00 91.81 106 TRP A O 1
ATOM 891 N N . ASP A 1 107 ? 4.905 8.768 7.047 1.00 94.62 107 ASP A N 1
ATOM 892 C CA . ASP A 1 107 ? 3.920 9.120 8.062 1.00 94.62 107 ASP A CA 1
ATOM 893 C C . ASP A 1 107 ? 3.383 7.842 8.693 1.00 94.62 107 ASP A C 1
ATOM 895 O O . ASP A 1 107 ? 2.876 6.973 7.995 1.00 94.62 107 ASP A O 1
ATOM 899 N N . VAL A 1 108 ? 3.496 7.704 10.011 1.00 95.31 108 VAL A N 1
ATOM 900 C CA . VAL A 1 108 ? 3.035 6.520 10.734 1.00 95.31 108 VAL A CA 1
ATOM 901 C C . VAL A 1 108 ? 2.103 6.902 11.883 1.00 95.31 108 VAL A C 1
ATOM 903 O O . VAL A 1 108 ? 2.289 7.896 12.589 1.00 95.31 108 VAL A O 1
ATOM 906 N N . TRP A 1 109 ? 1.070 6.086 12.076 1.00 96.38 109 TRP A N 1
ATOM 907 C CA . TRP A 1 109 ? 0.036 6.238 13.097 1.00 96.38 109 TRP A CA 1
ATOM 908 C C . TRP A 1 109 ? -0.543 4.874 13.482 1.00 96.38 109 TRP A C 1
ATOM 910 O O . TRP A 1 109 ? -0.331 3.871 12.795 1.00 96.38 109 TRP A O 1
ATOM 920 N N . GLY A 1 110 ? -1.285 4.837 14.592 1.00 95.06 110 GLY A N 1
ATOM 921 C CA . GLY A 1 110 ? -2.044 3.655 15.003 1.00 95.06 110 GLY A CA 1
ATOM 922 C C . GLY A 1 110 ? -1.184 2.377 15.050 1.00 95.06 110 GLY A C 1
ATOM 923 O O . GLY A 1 110 ? -0.074 2.415 15.593 1.00 95.06 110 GLY A O 1
ATOM 924 N N . PRO A 1 111 ? -1.647 1.254 14.465 1.00 95.44 111 PRO A N 1
ATOM 925 C CA . PRO A 1 111 ? -0.901 -0.005 14.411 1.00 95.44 111 PRO A CA 1
ATOM 926 C C . PRO A 1 111 ? 0.501 0.103 13.800 1.00 95.44 111 PRO A C 1
ATOM 928 O O . PRO A 1 111 ? 1.368 -0.709 14.127 1.00 95.44 111 PRO A O 1
ATOM 931 N N . MET A 1 112 ? 0.766 1.103 12.948 1.00 95.69 112 MET A N 1
ATOM 932 C CA . MET A 1 112 ? 2.075 1.270 12.306 1.00 95.69 112 MET A CA 1
ATOM 933 C C . MET A 1 112 ? 3.198 1.608 13.287 1.00 95.69 112 MET A C 1
ATOM 935 O O . MET A 1 112 ? 4.357 1.315 12.999 1.00 95.69 112 MET A O 1
ATOM 939 N N . LEU A 1 113 ? 2.854 2.153 14.459 1.00 94.75 113 LEU A N 1
ATOM 940 C CA . LEU A 1 113 ? 3.793 2.473 15.540 1.00 94.75 113 LEU A CA 1
ATOM 941 C C . LEU A 1 113 ? 4.381 1.220 16.214 1.00 94.75 113 LEU A C 1
ATOM 943 O O . LEU A 1 113 ? 5.343 1.314 16.973 1.00 94.75 113 LEU A O 1
ATOM 947 N N . SER A 1 114 ? 3.805 0.044 15.952 1.00 93.12 114 SER A N 1
ATOM 948 C CA . SER A 1 114 ? 4.292 -1.246 16.436 1.00 93.12 114 SER A CA 1
ATOM 949 C C . SER A 1 114 ? 4.954 -2.030 15.306 1.00 93.12 114 SER A C 1
ATOM 951 O O . SER A 1 114 ? 4.414 -2.142 14.206 1.00 93.12 114 SER A O 1
ATOM 953 N N . SER A 1 115 ? 6.090 -2.669 15.587 1.00 87.44 115 SER A N 1
ATOM 954 C CA . SER A 1 115 ? 6.693 -3.655 14.677 1.00 87.44 115 SER A CA 1
ATOM 955 C C . SER A 1 115 ? 5.925 -4.981 14.649 1.00 87.44 115 SER A C 1
ATOM 957 O O . SER A 1 115 ? 6.003 -5.725 13.673 1.00 87.44 115 SER A O 1
ATOM 959 N N . SER A 1 116 ? 5.175 -5.276 15.713 1.00 93.81 116 SER A N 1
ATOM 960 C CA . SER A 1 116 ? 4.328 -6.462 15.815 1.00 93.81 116 SER A CA 1
ATOM 961 C C . SER A 1 116 ? 2.948 -6.189 15.235 1.00 93.81 116 SER A C 1
ATOM 963 O O . SER A 1 116 ? 2.388 -5.107 15.426 1.00 93.81 116 SER A O 1
ATOM 965 N N . ILE A 1 117 ? 2.402 -7.195 14.562 1.00 95.56 117 ILE A N 1
ATOM 966 C CA . ILE A 1 117 ? 1.049 -7.192 14.014 1.00 95.56 117 ILE A CA 1
ATOM 967 C C . ILE A 1 117 ? 0.188 -8.041 14.941 1.00 95.56 117 ILE A C 1
ATOM 969 O O . ILE A 1 117 ? 0.545 -9.181 15.239 1.00 95.56 117 ILE A O 1
ATOM 973 N N . THR A 1 118 ? -0.919 -7.481 15.411 1.00 92.75 118 THR A N 1
ATOM 974 C CA . THR A 1 118 ? -1.821 -8.154 16.361 1.00 92.75 118 THR A CA 1
ATOM 975 C C . THR A 1 118 ? -3.242 -8.294 15.826 1.00 92.75 118 THR A C 1
ATOM 977 O O . THR A 1 118 ? -4.023 -9.082 16.340 1.00 92.75 118 THR A O 1
ATOM 980 N N . ASP A 1 119 ? -3.564 -7.541 14.786 1.00 94.88 119 ASP A N 1
ATOM 981 C CA . ASP A 1 119 ? -4.878 -7.288 14.210 1.00 94.88 119 ASP A CA 1
ATOM 982 C C . ASP A 1 119 ? -5.025 -7.954 12.832 1.00 94.88 119 ASP A C 1
ATOM 984 O O . ASP A 1 119 ? -5.562 -7.370 11.899 1.00 94.88 119 ASP A O 1
ATOM 988 N N . PHE A 1 120 ? -4.529 -9.190 12.698 1.00 97.69 120 PHE A N 1
ATOM 989 C CA . PHE A 1 120 ? -4.507 -9.912 11.422 1.00 97.69 120 PHE A CA 1
ATOM 990 C C . PHE A 1 120 ? -5.881 -10.016 10.763 1.00 97.69 120 PHE A C 1
ATOM 992 O O . PHE A 1 120 ? -5.976 -9.697 9.589 1.00 97.69 120 PHE A O 1
ATOM 999 N N . ASP A 1 121 ? -6.927 -10.392 11.502 1.00 97.75 121 ASP A N 1
ATOM 1000 C CA . ASP A 1 121 ? -8.267 -10.567 10.926 1.00 97.75 121 ASP A CA 1
ATOM 1001 C C . ASP A 1 121 ? -8.818 -9.251 10.350 1.00 97.75 121 ASP A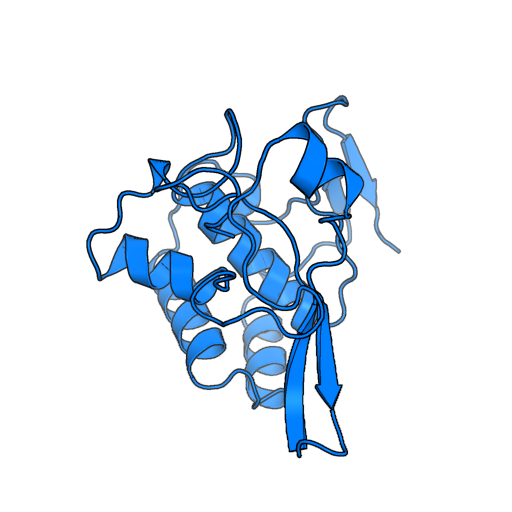 C 1
ATOM 1003 O O . ASP A 1 121 ? -9.396 -9.238 9.267 1.00 97.75 121 ASP A O 1
ATOM 1007 N N . LEU A 1 122 ? -8.572 -8.126 11.033 1.00 98.00 122 LEU A N 1
ATOM 1008 C CA . LEU A 1 122 ? -8.969 -6.793 10.567 1.00 98.00 122 LEU A CA 1
ATOM 1009 C C . LEU A 1 122 ? -8.188 -6.372 9.312 1.00 98.00 122 LEU A C 1
ATOM 1011 O O . LEU A 1 122 ? -8.742 -5.766 8.398 1.00 98.00 122 LEU A O 1
ATOM 1015 N N . LEU A 1 123 ? -6.891 -6.675 9.267 1.00 98.31 123 LEU A N 1
ATOM 1016 C CA . LEU A 1 123 ? -6.041 -6.376 8.113 1.00 98.31 123 LEU A CA 1
ATOM 1017 C C . LEU A 1 123 ? -6.345 -7.296 6.923 1.00 98.31 123 LEU A C 1
ATOM 1019 O O . LEU A 1 123 ? -6.263 -6.853 5.780 1.00 98.31 123 LEU A O 1
ATOM 1023 N N . ASP A 1 124 ? -6.721 -8.549 7.184 1.00 98.56 124 ASP A N 1
ATOM 1024 C CA . ASP A 1 124 ? -7.206 -9.494 6.180 1.00 98.56 124 ASP A CA 1
ATOM 1025 C C . ASP A 1 124 ? -8.536 -8.979 5.583 1.00 98.56 124 ASP A C 1
ATOM 1027 O O . ASP A 1 124 ? -8.662 -8.918 4.361 1.00 98.56 124 ASP A O 1
ATOM 1031 N N . GLU A 1 125 ? -9.471 -8.488 6.410 1.00 98.31 125 GLU A N 1
ATOM 1032 C CA . GLU A 1 125 ? -10.719 -7.851 5.949 1.00 98.31 125 GLU A CA 1
ATOM 1033 C C . GLU A 1 125 ? -10.460 -6.588 5.111 1.00 98.31 125 GLU A C 1
ATOM 1035 O O . GLU A 1 125 ? -11.033 -6.430 4.031 1.00 98.31 125 GLU A O 1
ATOM 1040 N N . LEU A 1 126 ? -9.562 -5.705 5.565 1.00 98.56 126 LEU A N 1
ATOM 1041 C CA . LEU A 1 126 ? -9.167 -4.516 4.805 1.00 98.56 126 LEU A CA 1
ATOM 1042 C C . LEU A 1 126 ? -8.543 -4.897 3.456 1.00 98.56 126 LEU A C 1
ATOM 1044 O O . LEU A 1 126 ? -8.847 -4.288 2.432 1.00 98.56 126 LEU A O 1
ATOM 1048 N N . SER A 1 127 ? -7.669 -5.901 3.447 1.00 98.56 127 SER A N 1
ATOM 1049 C CA . SER A 1 127 ? -7.061 -6.396 2.216 1.00 98.56 127 SER A CA 1
ATOM 1050 C C . SER A 1 127 ? -8.115 -6.923 1.245 1.00 98.56 127 S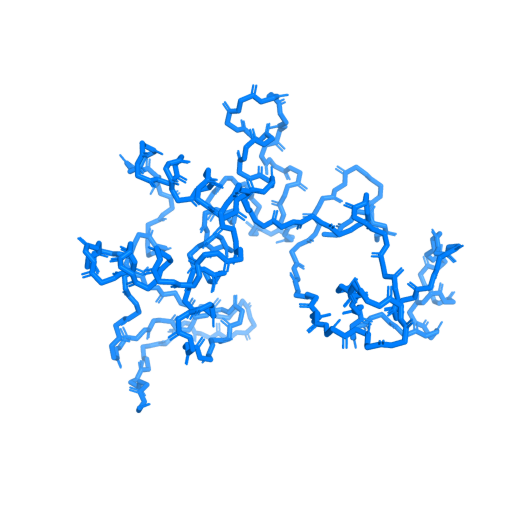ER A C 1
ATOM 1052 O O . SER A 1 127 ? -8.030 -6.629 0.056 1.00 98.56 127 SER A O 1
ATOM 1054 N N . ASP A 1 128 ? -9.099 -7.684 1.720 1.00 98.44 128 ASP A N 1
ATOM 1055 C CA . ASP A 1 128 ? -10.171 -8.205 0.871 1.00 98.44 128 ASP A CA 1
ATOM 1056 C C . ASP A 1 128 ? -11.052 -7.079 0.316 1.00 98.44 128 ASP A C 1
ATOM 1058 O O . ASP A 1 128 ? -11.350 -7.074 -0.881 1.00 98.44 128 ASP A O 1
ATOM 1062 N N . LEU A 1 129 ? -11.386 -6.083 1.142 1.00 98.56 129 LEU A N 1
ATOM 1063 C CA . LEU A 1 129 ? -12.121 -4.890 0.718 1.00 98.56 129 LEU A CA 1
ATOM 1064 C C . LEU A 1 129 ? -11.402 -4.163 -0.428 1.00 98.56 129 LEU A C 1
ATOM 1066 O O . LEU A 1 129 ? -12.010 -3.878 -1.458 1.00 98.56 129 LEU A O 1
ATOM 1070 N N . LEU A 1 130 ? -10.102 -3.894 -0.275 1.00 97.62 130 LEU A N 1
ATOM 1071 C CA . LEU A 1 130 ? -9.317 -3.162 -1.275 1.00 97.62 130 LEU A CA 1
ATOM 1072 C C . LEU A 1 130 ? -8.989 -3.986 -2.531 1.00 97.62 130 LEU A C 1
ATOM 1074 O O . LEU A 1 130 ? -8.582 -3.415 -3.539 1.00 97.62 130 LEU A O 1
ATOM 1078 N N . LEU A 1 131 ? -9.147 -5.312 -2.497 1.00 96.81 131 LEU A N 1
ATOM 1079 C CA . LEU A 1 131 ? -8.967 -6.175 -3.669 1.00 96.81 131 LEU A CA 1
ATOM 1080 C C . LEU A 1 131 ? -10.245 -6.364 -4.480 1.00 96.81 131 LEU A C 1
ATOM 1082 O O . LEU A 1 131 ? -10.172 -6.547 -5.695 1.00 96.81 131 LEU A O 1
ATOM 1086 N N . HIS A 1 132 ? -11.394 -6.405 -3.811 1.00 97.25 132 HIS A N 1
ATOM 1087 C CA . HIS A 1 132 ? -12.642 -6.859 -4.422 1.00 97.25 132 HIS A CA 1
ATOM 1088 C C . HIS A 1 132 ? -13.694 -5.762 -4.561 1.00 97.25 132 HIS A C 1
ATOM 1090 O O . HIS A 1 132 ? -14.540 -5.863 -5.444 1.00 97.25 132 HIS A O 1
ATOM 1096 N N . ASP A 1 133 ? -13.612 -4.709 -3.750 1.00 96.12 133 ASP A N 1
ATOM 1097 C CA . ASP A 1 133 ? -14.600 -3.632 -3.701 1.00 96.12 133 ASP A CA 1
ATOM 1098 C C . ASP A 1 133 ? -13.934 -2.244 -3.772 1.00 96.12 133 ASP A C 1
ATOM 1100 O O . ASP A 1 133 ? -14.441 -1.278 -3.207 1.00 96.12 133 ASP A O 1
ATOM 1104 N N . VAL A 1 134 ? -12.788 -2.124 -4.457 1.00 93.06 134 VAL A N 1
ATOM 1105 C CA . VAL A 1 134 ? -12.034 -0.855 -4.554 1.00 93.06 134 VAL A CA 1
ATOM 1106 C C . VAL A 1 134 ? -12.839 0.277 -5.213 1.00 93.06 134 VAL A C 1
ATOM 1108 O O . VAL A 1 134 ? -12.660 1.446 -4.878 1.00 93.06 134 VAL A O 1
ATOM 1111 N N . ASP A 1 135 ? -13.775 -0.071 -6.100 1.00 92.50 135 ASP A N 1
ATOM 1112 C CA . ASP A 1 135 ? -14.682 0.876 -6.756 1.00 92.50 135 ASP A CA 1
ATOM 1113 C C . ASP A 1 135 ? -15.896 1.259 -5.877 1.00 92.50 135 ASP A C 1
ATOM 1115 O O . ASP A 1 135 ? -16.610 2.218 -6.185 1.00 92.50 135 ASP A O 1
ATOM 1119 N N . ASP A 1 136 ? -16.139 0.551 -4.764 1.00 97.12 136 ASP A N 1
ATOM 1120 C CA . ASP A 1 136 ? -17.200 0.870 -3.800 1.00 97.12 136 ASP A CA 1
ATOM 1121 C C . ASP A 1 136 ? -16.691 1.875 -2.754 1.00 97.12 136 ASP A C 1
ATOM 1123 O O . ASP A 1 136 ? -16.361 1.564 -1.603 1.00 97.12 136 ASP A O 1
ATOM 1127 N N . ILE A 1 137 ? -16.637 3.135 -3.185 1.00 95.62 137 ILE A N 1
ATOM 1128 C CA . ILE A 1 137 ? -16.163 4.262 -2.376 1.00 95.62 137 ILE A CA 1
ATOM 1129 C C . ILE A 1 137 ? -16.959 4.387 -1.066 1.00 95.62 137 ILE A C 1
ATOM 1131 O O . ILE A 1 137 ? -16.391 4.731 -0.027 1.00 95.62 137 ILE A O 1
ATOM 1135 N N . GLU A 1 138 ? -18.266 4.108 -1.078 1.00 98.00 138 GLU A N 1
ATOM 1136 C CA . GLU A 1 138 ? -19.103 4.210 0.122 1.00 98.00 138 GLU A CA 1
ATOM 1137 C C . GLU A 1 138 ? -18.706 3.165 1.164 1.00 98.00 138 GLU A C 1
ATOM 1139 O O . GLU A 1 138 ? -18.569 3.500 2.347 1.00 98.00 138 GLU A O 1
ATOM 1144 N N . LYS A 1 139 ? -18.453 1.927 0.729 1.00 98.25 139 LYS A N 1
ATOM 1145 C CA . LYS A 1 139 ? -17.986 0.845 1.597 1.00 98.25 139 LYS A CA 1
ATOM 1146 C C . LYS A 1 139 ? -16.605 1.138 2.180 1.00 98.25 139 LYS A C 1
ATOM 1148 O O . LYS A 1 139 ? -16.409 0.938 3.378 1.00 98.25 139 LYS A O 1
ATOM 1153 N N . ILE A 1 140 ? -15.682 1.689 1.389 1.00 98.44 140 ILE A N 1
ATOM 1154 C CA . ILE A 1 140 ? -14.338 2.079 1.856 1.00 98.44 140 ILE A CA 1
ATOM 1155 C C . ILE A 1 140 ? -14.409 3.207 2.889 1.00 98.44 140 ILE A C 1
ATOM 1157 O O . ILE A 1 140 ? -13.778 3.127 3.947 1.00 98.44 140 ILE A O 1
ATOM 1161 N N . ILE A 1 141 ? -15.216 4.240 2.626 1.00 98.25 141 ILE A N 1
ATOM 1162 C CA . ILE A 1 141 ? -15.430 5.344 3.571 1.00 98.25 141 ILE A CA 1
ATOM 1163 C C . ILE A 1 141 ? -16.082 4.836 4.857 1.00 98.25 141 ILE A C 1
ATOM 1165 O O . ILE A 1 141 ? -15.716 5.266 5.956 1.00 98.25 141 ILE A O 1
ATOM 1169 N N . HIS A 1 142 ? -17.063 3.940 4.741 1.00 98.44 142 HIS A N 1
ATOM 1170 C CA . HIS A 1 142 ? -17.711 3.336 5.896 1.00 98.44 142 HIS A CA 1
ATOM 1171 C C . HIS A 1 142 ? -16.705 2.546 6.733 1.00 98.44 142 HIS A C 1
ATOM 1173 O O . HIS A 1 142 ? -16.581 2.822 7.925 1.00 98.44 142 HIS A O 1
ATOM 1179 N N . PHE A 1 143 ? -15.934 1.655 6.099 1.00 98.50 143 PHE A N 1
ATOM 1180 C CA . PHE A 1 143 ? -14.909 0.849 6.756 1.00 98.50 143 PHE A CA 1
ATOM 1181 C C . PHE A 1 143 ? -13.904 1.722 7.510 1.00 98.50 143 PHE A C 1
ATOM 1183 O O . PHE A 1 143 ? -13.629 1.475 8.683 1.00 98.50 143 PHE A O 1
ATOM 1190 N N . TYR A 1 144 ? -13.398 2.785 6.882 1.00 98.12 144 TYR A N 1
ATOM 1191 C CA . TYR A 1 144 ? -12.479 3.714 7.536 1.00 98.12 144 TYR A CA 1
ATOM 1192 C C . TYR A 1 144 ? -13.106 4.361 8.778 1.00 98.12 144 TYR A C 1
ATOM 1194 O O . TYR A 1 144 ? -12.503 4.374 9.851 1.00 98.12 144 TYR A O 1
ATOM 1202 N N . LYS A 1 145 ? -14.354 4.838 8.675 1.00 97.56 145 LYS A N 1
ATOM 1203 C CA . LYS A 1 145 ? -15.074 5.498 9.778 1.00 97.56 145 LYS A CA 1
ATOM 1204 C C . LYS A 1 145 ? -15.414 4.563 10.938 1.00 97.56 145 LYS A C 1
ATOM 1206 O O . LYS A 1 145 ? -15.430 5.017 12.082 1.00 97.56 145 LYS A O 1
ATOM 1211 N N . THR A 1 146 ? -15.687 3.289 10.669 1.00 97.88 146 THR A N 1
ATOM 1212 C CA . THR A 1 146 ? -16.052 2.305 11.700 1.00 97.88 146 THR A CA 1
ATOM 1213 C C . THR A 1 146 ? -14.854 1.633 12.362 1.00 97.88 146 THR A C 1
ATOM 1215 O O . THR A 1 146 ? -15.040 0.967 13.378 1.00 97.88 146 THR A O 1
ATOM 1218 N N . HIS A 1 147 ? -13.633 1.859 11.865 1.00 97.62 147 HIS A N 1
ATOM 1219 C CA . HIS A 1 147 ? -12.398 1.321 12.443 1.00 97.62 147 HIS A CA 1
ATOM 1220 C C . HIS A 1 147 ? -11.444 2.430 12.931 1.00 97.62 147 HIS A C 1
ATOM 1222 O O . HIS A 1 147 ? -10.379 2.628 12.343 1.00 97.62 147 HIS A O 1
ATOM 1228 N N . PRO A 1 148 ? -11.762 3.132 14.044 1.00 95.50 148 PRO A N 1
ATOM 1229 C CA . PRO A 1 148 ? -10.925 4.202 14.596 1.00 95.50 148 PRO A CA 1
ATOM 1230 C C . PRO A 1 148 ? -9.432 3.881 14.769 1.00 95.50 148 PRO A C 1
ATOM 1232 O O . PRO A 1 148 ? -8.627 4.777 14.534 1.00 95.50 148 PRO A O 1
ATOM 1235 N N . PRO A 1 149 ? -9.009 2.648 15.127 1.00 93.38 149 PRO A N 1
ATOM 1236 C CA . PRO A 1 149 ? -7.583 2.328 15.215 1.00 93.38 149 PRO A CA 1
ATOM 1237 C C . PRO A 1 149 ? -6.811 2.495 13.898 1.00 93.38 149 PRO A C 1
ATOM 1239 O O . PRO A 1 149 ? -5.608 2.736 13.938 1.00 93.38 149 PRO A O 1
ATOM 1242 N N . LEU A 1 150 ? -7.478 2.367 12.746 1.00 96.19 150 LEU A N 1
ATOM 1243 C CA . LEU A 1 150 ? -6.861 2.504 11.422 1.00 96.19 150 LEU A CA 1
ATOM 1244 C C . LEU A 1 150 ? -6.853 3.956 10.920 1.00 96.19 150 LEU A C 1
ATOM 1246 O O . LEU A 1 150 ? -6.132 4.273 9.972 1.00 96.19 150 LEU A O 1
ATOM 1250 N N . GLN A 1 151 ? -7.639 4.836 11.547 1.00 95.94 151 GLN A N 1
ATOM 1251 C CA . GLN A 1 151 ? -7.775 6.225 11.125 1.00 95.94 151 GLN A CA 1
ATOM 1252 C C . GLN A 1 151 ? -6.497 7.016 11.375 1.00 95.94 151 GLN A C 1
ATOM 1254 O O . GLN A 1 151 ? -5.844 6.882 12.414 1.00 95.94 151 GLN A O 1
ATOM 1259 N N . MET A 1 152 ? -6.168 7.881 10.419 1.00 94.25 152 MET A N 1
ATOM 1260 C CA . MET A 1 152 ? -5.104 8.855 10.578 1.00 94.25 152 MET A CA 1
ATOM 1261 C C . MET A 1 152 ? -5.468 9.824 11.705 1.00 94.25 152 MET A C 1
ATOM 1263 O O . MET A 1 152 ? -6.531 10.442 11.712 1.00 94.25 152 MET A O 1
ATOM 1267 N N . SER A 1 153 ? -4.567 9.933 12.677 1.00 88.44 153 SER A N 1
ATOM 1268 C CA . SER A 1 153 ? -4.665 10.891 13.777 1.00 88.44 153 SER A CA 1
ATOM 1269 C C . SER A 1 153 ? -4.241 12.284 13.307 1.00 88.44 153 SER A C 1
ATOM 1271 O O . SER A 1 153 ? -3.394 12.412 12.428 1.00 88.44 153 SER A O 1
ATOM 1273 N N . ASN A 1 154 ? -4.737 13.336 13.967 1.00 89.69 154 ASN A N 1
ATOM 1274 C CA . ASN A 1 154 ? -4.246 14.707 13.765 1.00 89.69 154 ASN A CA 1
ATOM 1275 C C . ASN A 1 154 ? -2.786 14.881 14.211 1.00 89.69 154 ASN A C 1
ATOM 1277 O O . ASN A 1 154 ? -2.173 15.907 13.942 1.00 89.69 154 ASN A O 1
ATOM 1281 N N . THR A 1 155 ? -2.231 13.902 14.924 1.00 94.00 155 THR A N 1
ATOM 1282 C CA . THR A 1 155 ? -0.820 13.854 15.296 1.00 94.00 155 THR A CA 1
ATOM 1283 C C . THR A 1 155 ? -0.243 12.514 14.868 1.00 94.00 155 THR A C 1
ATOM 1285 O O . THR A 1 155 ? -0.710 11.464 15.320 1.00 94.00 155 THR A O 1
ATOM 1288 N N . ILE A 1 156 ? 0.766 12.571 14.005 1.00 95.75 156 ILE A N 1
ATOM 1289 C CA . ILE A 1 156 ? 1.446 11.420 13.407 1.00 95.75 156 ILE A CA 1
ATOM 1290 C C . ILE A 1 156 ? 2.943 11.475 13.705 1.00 95.75 156 ILE A C 1
ATOM 1292 O O . ILE A 1 156 ? 3.477 12.538 14.023 1.00 95.75 156 ILE A O 1
ATOM 1296 N N . LEU A 1 157 ? 3.623 10.339 13.600 1.00 96.31 157 LEU A N 1
ATOM 1297 C CA . LEU A 1 157 ? 5.080 10.278 13.645 1.00 96.31 157 LEU A CA 1
ATOM 1298 C C . LEU A 1 157 ? 5.602 10.265 12.205 1.00 96.31 157 LEU A C 1
ATOM 1300 O O . LEU A 1 157 ? 5.178 9.438 11.408 1.00 96.31 157 LEU A O 1
ATOM 1304 N N . VAL A 1 158 ? 6.529 11.155 11.872 1.00 95.00 158 VAL A N 1
ATOM 1305 C CA . VAL A 1 158 ? 7.254 11.129 10.599 1.00 95.00 158 VAL A CA 1
ATOM 1306 C C . VAL A 1 158 ? 8.532 10.325 10.817 1.00 95.00 158 VAL A C 1
ATOM 1308 O O . VAL A 1 158 ? 9.503 10.839 11.368 1.00 95.00 158 VAL A O 1
ATOM 1311 N N . ASP A 1 159 ? 8.542 9.056 10.410 1.00 91.88 159 ASP A N 1
ATOM 1312 C CA . ASP A 1 159 ? 9.673 8.133 10.596 1.00 91.88 159 ASP A CA 1
ATOM 1313 C C . ASP A 1 159 ? 10.521 8.025 9.318 1.00 91.88 159 ASP A C 1
ATOM 1315 O O . ASP A 1 159 ? 10.618 6.987 8.658 1.00 91.88 159 ASP A O 1
ATOM 1319 N N . ASN A 1 160 ? 11.080 9.162 8.895 1.00 88.44 160 ASN A N 1
ATOM 1320 C CA . ASN A 1 160 ? 11.923 9.218 7.705 1.00 88.44 160 ASN A CA 1
ATOM 1321 C C . ASN A 1 160 ? 13.325 8.673 8.031 1.00 88.44 160 ASN A C 1
ATOM 1323 O O . ASN A 1 160 ? 14.020 9.262 8.854 1.00 88.44 160 ASN A O 1
ATOM 1327 N N . PRO A 1 161 ? 13.828 7.642 7.328 1.00 83.94 161 PRO A N 1
ATOM 1328 C CA . PRO A 1 161 ? 15.107 7.006 7.645 1.00 83.94 161 PRO A CA 1
ATOM 1329 C C . PRO A 1 161 ? 16.344 7.878 7.395 1.00 83.94 161 PRO A C 1
ATOM 1331 O O . PRO A 1 161 ? 17.463 7.449 7.679 1.00 83.94 161 PRO A O 1
ATOM 1334 N N . LEU A 1 162 ? 16.172 9.062 6.805 1.00 85.25 162 LEU A N 1
ATOM 1335 C CA . LEU A 1 162 ? 17.232 10.049 6.599 1.00 85.25 162 LEU A CA 1
ATOM 1336 C C . LEU A 1 162 ? 17.211 11.173 7.644 1.00 85.25 162 LEU A C 1
ATOM 1338 O O . LEU A 1 162 ? 18.123 11.999 7.644 1.00 85.25 162 LEU A O 1
ATOM 1342 N N . LEU A 1 163 ? 16.189 11.221 8.502 1.00 87.44 163 LEU A N 1
ATOM 1343 C CA . LEU A 1 163 ? 15.971 12.261 9.504 1.00 87.44 163 LEU A CA 1
ATOM 1344 C C . LEU A 1 163 ? 15.728 11.627 10.882 1.00 87.44 163 LEU A C 1
ATOM 1346 O O . LEU A 1 163 ? 15.573 10.417 11.019 1.00 87.44 163 LEU A O 1
ATOM 1350 N N . THR A 1 164 ? 15.720 12.452 11.925 1.00 91.62 164 THR A N 1
ATOM 1351 C CA . THR A 1 164 ? 15.255 12.012 13.245 1.00 91.62 164 THR A CA 1
ATOM 1352 C C . THR A 1 164 ? 13.736 11.923 13.221 1.00 91.62 164 THR A C 1
ATOM 1354 O O . THR A 1 164 ? 13.090 12.866 12.772 1.00 91.62 164 THR A O 1
ATOM 1357 N N . ALA A 1 165 ? 13.177 10.824 13.728 1.00 93.44 165 ALA A N 1
ATOM 1358 C CA . ALA A 1 165 ? 11.733 10.670 13.813 1.00 93.44 165 ALA A CA 1
ATOM 1359 C C . ALA A 1 165 ? 11.114 11.757 14.708 1.00 93.44 165 ALA A C 1
ATOM 1361 O O . ALA A 1 165 ? 11.584 11.995 15.826 1.00 93.44 165 ALA A O 1
ATOM 1362 N N . GLU A 1 166 ? 10.060 12.410 14.222 1.00 96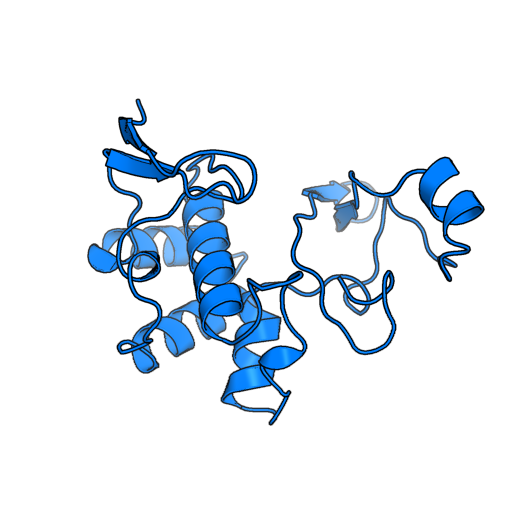.12 166 GLU A N 1
ATOM 1363 C CA . GLU A 1 1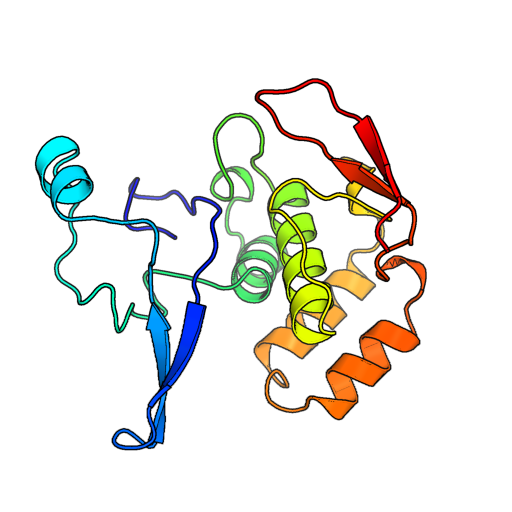66 ? 9.412 13.527 14.911 1.00 96.12 166 GLU A CA 1
ATOM 1364 C C . GLU A 1 166 ? 7.888 13.434 14.856 1.00 96.12 166 GLU A C 1
ATOM 1366 O O . GLU A 1 166 ? 7.311 12.966 13.877 1.00 96.12 166 GLU A O 1
ATOM 1371 N N . TRP A 1 167 ? 7.226 13.871 15.927 1.00 96.44 167 TRP A N 1
ATOM 1372 C CA . TRP A 1 167 ? 5.770 13.962 15.959 1.00 96.44 167 TRP A CA 1
ATOM 1373 C C . TRP A 1 167 ? 5.320 15.285 15.348 1.00 96.44 167 TRP A C 1
ATOM 1375 O O . TRP A 1 167 ? 5.769 16.349 15.778 1.00 96.44 167 TRP A O 1
ATOM 1385 N N . VAL A 1 168 ? 4.404 15.217 14.387 1.00 94.38 168 VAL A N 1
ATOM 1386 C CA . VAL A 1 168 ? 3.882 16.373 13.653 1.00 94.38 168 VAL A CA 1
ATOM 1387 C C . VAL A 1 168 ? 2.366 16.413 13.774 1.00 94.38 168 VAL A C 1
ATOM 1389 O O . VAL A 1 168 ? 1.695 15.381 13.706 1.00 94.38 168 VAL A O 1
ATOM 1392 N N . THR A 1 169 ? 1.824 17.618 13.948 1.00 93.12 169 THR A N 1
ATOM 1393 C CA . THR A 1 169 ? 0.383 17.861 13.858 1.00 93.12 169 THR A CA 1
ATOM 1394 C C . THR A 1 169 ? 0.017 18.192 12.418 1.00 93.12 169 THR A C 1
ATOM 1396 O O . THR A 1 169 ? 0.546 19.144 11.847 1.00 93.12 169 THR A O 1
ATOM 1399 N N . VAL A 1 170 ? -0.887 17.406 11.854 1.00 84.12 170 VAL A N 1
ATOM 1400 C CA . VAL A 1 170 ? -1.430 17.547 10.500 1.00 84.12 170 VAL A CA 1
ATOM 1401 C C . VAL A 1 170 ? -2.737 18.337 10.580 1.00 84.12 170 VAL A C 1
ATOM 1403 O O . VAL A 1 170 ? -3.570 18.074 11.451 1.00 84.12 170 VAL A O 1
ATOM 1406 N N . CYS A 1 171 ? -2.846 19.365 9.736 1.00 61.28 171 CYS A N 1
ATOM 1407 C CA . CYS A 1 171 ? -3.941 20.340 9.719 1.00 61.28 171 CYS A CA 1
ATOM 1408 C C . CYS A 1 171 ? -5.154 19.846 8.930 1.00 61.28 171 CYS A C 1
ATOM 1410 O O . CYS A 1 171 ? -4.937 19.224 7.867 1.00 61.28 171 CYS A O 1
#

Secondary structure (DSSP, 8-state):
--SSSTT-B-----EEEEETTTTEEEEE-SS--HHHHHHHT----S-TTS--TTTS--HHHHHHHHHHS---GGGBEETTEESHHHHHHHHHHHHHHHTT----TTEE-GGGG-SS---HHHHHHHHHHHHH-TT-HHHHHHHHHH-GGGSPPSEEEE--TTS--EEEE--